Protein AF-A0A497FP83-F1 (afdb_monomer_lite)

Sequence (66 aa):
MASCTPRTHEPLFQTICEEAGLNPYLFEMVNIREHIAWVYKNYPEEATEKAKELVRMAVAKARLLK

Secondary structure (DSSP, 8-state):
-EES-HHHHHHHHHHHHHHTTS-GGG---EE-IIIIITT-TT-HHHHHHHHHHHHHHHHHHHTT--

Foldseek 3Di:
DEAADCVPCLVVVLVVCVVVVHHSQLDFYHHLVPVACVVCVVPVVVSVVVSVVSVVVRVVVSVVTD

Structure (mmCIF, N/CA/C/O backbone):
data_AF-A0A497FP83-F1
#
_entry.id   AF-A0A497FP83-F1
#
loop_
_atom_site.group_PDB
_atom_site.id
_atom_site.type_symbol
_atom_site.label_atom_id
_atom_site.label_alt_id
_atom_site.label_comp_id
_atom_site.label_asym_id
_atom_site.label_entity_id
_atom_site.label_seq_id
_atom_site.pdbx_PDB_ins_code
_atom_site.Cartn_x
_atom_site.Cartn_y
_atom_site.Cartn_z
_atom_site.occupancy
_atom_site.B_iso_or_equiv
_atom_site.auth_seq_id
_atom_site.auth_comp_id
_atom_site.auth_asym_id
_atom_site.auth_atom_id
_atom_site.pdbx_PDB_model_num
ATOM 1 N N . MET A 1 1 ? -5.203 2.549 -1.124 1.00 89.50 1 MET A N 1
ATOM 2 C CA . MET A 1 1 ? -4.938 3.238 -2.415 1.00 89.50 1 MET A CA 1
ATOM 3 C C . MET A 1 1 ? -3.592 2.785 -2.978 1.00 89.50 1 MET A C 1
ATOM 5 O O . MET A 1 1 ? -2.666 2.673 -2.193 1.00 89.50 1 MET A O 1
ATOM 9 N N . ALA A 1 2 ? -3.441 2.552 -4.287 1.00 94.50 2 ALA A N 1
ATOM 10 C CA . ALA A 1 2 ? -2.137 2.266 -4.905 1.00 94.50 2 ALA A CA 1
ATOM 11 C C . ALA A 1 2 ? -1.705 3.433 -5.802 1.00 94.50 2 ALA A C 1
ATOM 13 O O . ALA A 1 2 ? -2.312 3.668 -6.843 1.00 94.50 2 ALA A O 1
ATOM 14 N N . SER A 1 3 ? -0.718 4.214 -5.367 1.00 92.81 3 SER A N 1
ATOM 15 C CA . SER A 1 3 ? -0.26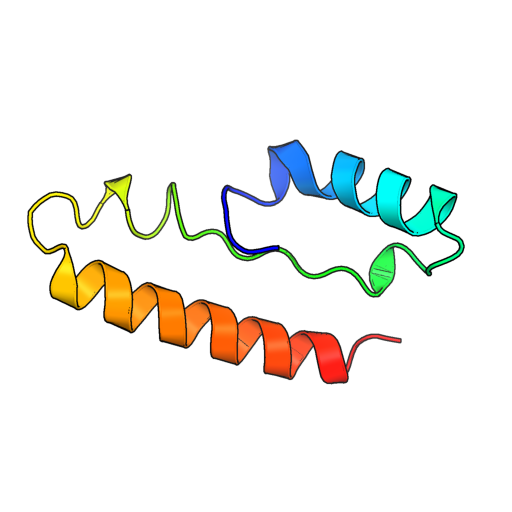4 5.412 -6.079 1.00 92.81 3 SER 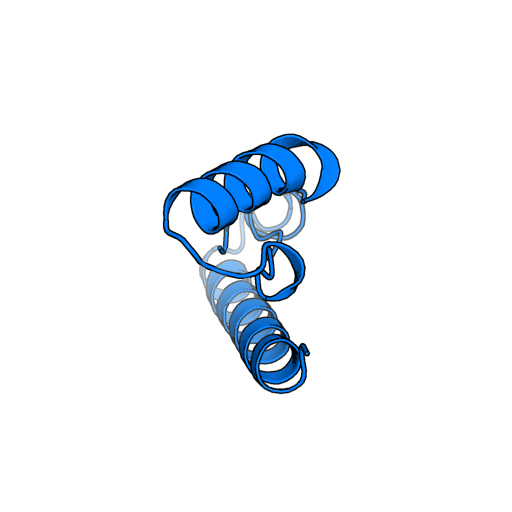A CA 1
ATOM 16 C C . SER A 1 3 ? 1.148 5.790 -5.624 1.00 92.81 3 SER A C 1
ATOM 18 O O . SER A 1 3 ? 2.106 5.089 -5.945 1.00 92.81 3 SER A O 1
ATOM 20 N N . CYS A 1 4 ? 1.290 6.881 -4.881 1.00 91.12 4 CYS A N 1
ATOM 21 C CA . CYS A 1 4 ? 2.563 7.467 -4.503 1.00 91.12 4 CYS A CA 1
ATOM 22 C C . CYS A 1 4 ? 2.995 7.109 -3.082 1.00 91.12 4 CYS A C 1
ATOM 24 O O . CYS A 1 4 ? 2.370 6.298 -2.398 1.00 91.12 4 CYS A O 1
ATOM 26 N N . THR A 1 5 ? 4.087 7.723 -2.645 1.00 88.38 5 THR A N 1
ATOM 27 C CA . THR A 1 5 ? 4.555 7.644 -1.265 1.00 88.38 5 THR A CA 1
ATOM 28 C C . THR A 1 5 ? 3.456 8.008 -0.252 1.00 88.38 5 THR A C 1
ATOM 30 O O . THR A 1 5 ? 2.771 9.024 -0.428 1.00 88.38 5 THR A O 1
ATOM 33 N N . PRO A 1 6 ? 3.309 7.226 0.837 1.00 80.31 6 PRO A N 1
ATOM 34 C CA . PRO A 1 6 ? 2.337 7.523 1.888 1.00 80.31 6 PRO A CA 1
ATOM 35 C C . PRO A 1 6 ? 2.630 8.866 2.563 1.00 80.31 6 PRO A C 1
ATOM 37 O O . PRO A 1 6 ? 1.715 9.599 2.909 1.00 80.31 6 PRO A O 1
ATOM 40 N N . ARG A 1 7 ? 3.903 9.280 2.626 1.00 84.88 7 ARG A N 1
ATOM 41 C CA . ARG A 1 7 ? 4.333 10.505 3.324 1.00 84.88 7 ARG A CA 1
ATOM 42 C C . ARG A 1 7 ? 3.594 11.776 2.908 1.00 84.88 7 ARG A C 1
ATOM 44 O O . ARG A 1 7 ? 3.514 12.702 3.702 1.00 84.88 7 ARG A O 1
ATOM 51 N N . THR A 1 8 ? 3.133 11.853 1.663 1.00 82.62 8 THR A N 1
ATOM 52 C CA . THR A 1 8 ? 2.526 13.077 1.130 1.00 82.62 8 THR A CA 1
ATOM 53 C C . THR A 1 8 ? 1.006 13.039 1.197 1.00 82.62 8 THR A C 1
ATOM 55 O O . THR A 1 8 ? 0.399 14.006 1.639 1.00 82.62 8 THR A O 1
ATOM 58 N N . HIS A 1 9 ? 0.386 11.944 0.751 1.00 89.00 9 HIS A N 1
ATOM 59 C CA . HIS A 1 9 ? -1.065 11.901 0.538 1.00 89.00 9 HIS A CA 1
ATOM 60 C C . HIS A 1 9 ? -1.808 10.990 1.518 1.00 89.00 9 HIS A C 1
ATOM 62 O O . HIS A 1 9 ? -3.032 11.043 1.553 1.00 89.00 9 HIS A O 1
ATOM 68 N N . GLU A 1 10 ? -1.119 10.185 2.331 1.00 90.31 10 GLU A N 1
ATOM 69 C CA . GLU A 1 10 ? -1.784 9.350 3.338 1.00 90.31 10 GLU A CA 1
ATOM 70 C C . GLU A 1 10 ? -2.633 10.173 4.318 1.00 90.31 10 GLU A C 1
ATOM 72 O O . GLU A 1 10 ? -3.799 9.812 4.471 1.00 90.31 10 GLU A O 1
ATOM 77 N N . PRO A 1 11 ? -2.166 11.314 4.878 1.00 93.12 11 PRO A N 1
ATOM 78 C CA . PRO A 1 11 ? -3.002 12.120 5.770 1.00 93.12 11 PRO A CA 1
ATOM 79 C C . PRO A 1 11 ? -4.273 12.630 5.083 1.00 93.12 11 PRO A C 1
ATOM 81 O O . PRO A 1 11 ? -5.351 12.581 5.662 1.00 93.12 11 PRO A O 1
ATOM 84 N N . LEU A 1 12 ? -4.167 13.049 3.816 1.00 93.94 12 LEU A N 1
ATOM 85 C CA . LEU A 1 12 ? -5.314 13.507 3.030 1.00 93.94 12 LEU A CA 1
ATOM 86 C C . LEU A 1 12 ? -6.358 12.395 2.864 1.00 93.94 12 LEU A C 1
ATOM 88 O O . LEU A 1 12 ? -7.546 12.624 3.066 1.00 93.94 12 LEU A O 1
ATOM 92 N N . PHE A 1 13 ? -5.931 11.185 2.499 1.00 93.88 13 PHE A N 1
ATOM 93 C CA . PHE A 1 13 ? -6.862 10.070 2.322 1.00 93.88 13 PHE A CA 1
ATOM 94 C C . PHE A 1 13 ? -7.427 9.546 3.640 1.00 93.88 13 PHE A C 1
ATOM 96 O O . PHE A 1 13 ? -8.566 9.085 3.657 1.00 93.88 13 PHE A O 1
ATOM 103 N N . GLN A 1 14 ? -6.675 9.646 4.735 1.00 94.50 14 GLN A N 1
ATOM 104 C CA . GLN A 1 14 ? -7.187 9.378 6.075 1.00 94.50 14 GLN A CA 1
ATOM 105 C C . GLN A 1 14 ? -8.309 10.355 6.441 1.00 94.50 14 GLN A C 1
ATOM 107 O O .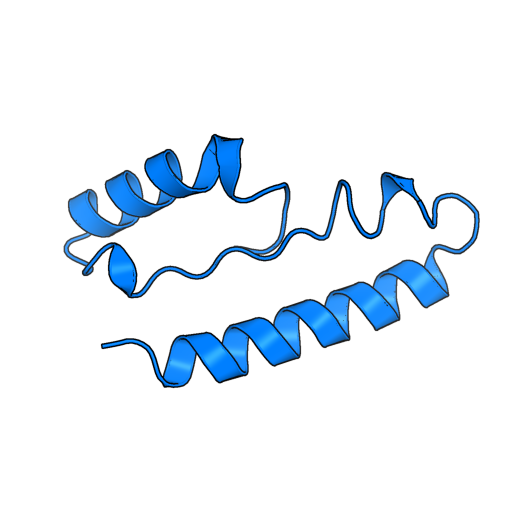 GLN A 1 14 ? -9.376 9.897 6.839 1.00 94.50 14 GLN A O 1
ATOM 112 N N . THR A 1 15 ? -8.128 11.660 6.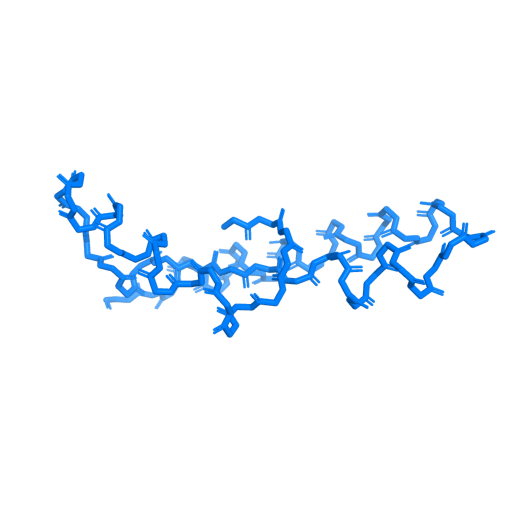205 1.00 95.69 15 THR A N 1
ATOM 113 C CA . THR A 1 15 ? -9.190 12.663 6.404 1.00 95.69 15 THR A CA 1
ATOM 114 C C . THR A 1 15 ? -10.423 12.364 5.550 1.00 95.69 15 THR A C 1
ATOM 116 O O . THR A 1 15 ? -11.534 12.392 6.059 1.00 95.69 15 THR A O 1
ATOM 119 N N . ILE A 1 16 ? -10.252 11.977 4.280 1.00 95.12 16 ILE A N 1
ATOM 120 C CA . ILE A 1 16 ? -11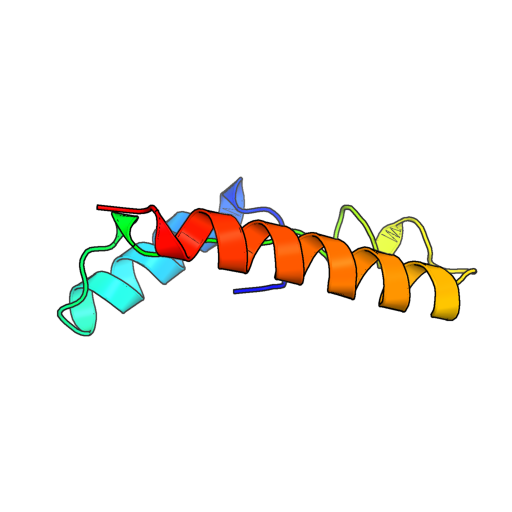.384 11.590 3.417 1.00 95.12 16 ILE A CA 1
ATOM 121 C C . ILE A 1 16 ? -12.116 10.350 3.964 1.00 95.12 16 ILE A C 1
ATOM 123 O O . ILE A 1 16 ? -13.342 10.274 3.896 1.00 95.12 16 ILE A O 1
ATOM 127 N N . CYS A 1 17 ? -11.388 9.364 4.503 1.00 94.88 17 CYS A N 1
ATOM 128 C CA . CYS A 1 17 ? -12.009 8.200 5.142 1.00 94.88 17 CYS A CA 1
ATOM 129 C C . CYS A 1 17 ? -12.816 8.618 6.377 1.00 94.88 17 CYS A C 1
ATOM 131 O O . CYS A 1 17 ? -13.949 8.170 6.537 1.00 94.88 17 CYS A O 1
ATOM 133 N N . GLU A 1 18 ? -12.260 9.503 7.202 1.00 96.12 18 GLU A N 1
ATOM 134 C CA . GLU A 1 18 ? -12.926 10.050 8.384 1.00 96.12 18 GLU A CA 1
ATOM 135 C C . GLU A 1 18 ? -14.206 10.818 8.020 1.00 96.12 18 GLU A C 1
ATOM 137 O O . GLU A 1 18 ? -15.262 10.555 8.595 1.00 96.12 18 GLU A O 1
ATOM 142 N N . GLU A 1 19 ? -14.158 11.682 7.001 1.00 96.50 19 GLU A N 1
ATOM 143 C CA . GLU A 1 19 ? -15.327 12.401 6.471 1.00 96.50 19 GLU A CA 1
ATOM 144 C C . GLU A 1 19 ? -16.417 11.453 5.943 1.00 96.50 19 GLU A C 1
ATOM 146 O O . GLU A 1 19 ? -17.608 11.745 6.044 1.00 96.50 19 GLU A O 1
ATOM 151 N N . ALA A 1 20 ? -16.023 10.290 5.417 1.00 96.50 20 ALA A N 1
ATOM 152 C CA . ALA A 1 20 ? -16.935 9.236 4.979 1.00 96.50 20 ALA A CA 1
ATOM 153 C C . ALA A 1 20 ? -17.461 8.349 6.130 1.00 96.50 20 ALA A C 1
ATOM 155 O O . ALA A 1 20 ? -18.214 7.406 5.879 1.00 96.50 20 ALA A O 1
ATOM 156 N N . GLY A 1 21 ? -17.078 8.623 7.382 1.00 96.06 21 GLY A N 1
ATOM 157 C CA . GLY A 1 21 ? -17.479 7.852 8.561 1.00 96.06 21 GLY A CA 1
ATOM 158 C C . GLY A 1 21 ? -16.686 6.557 8.777 1.00 96.06 21 GLY A C 1
ATOM 159 O O . GLY A 1 21 ? -17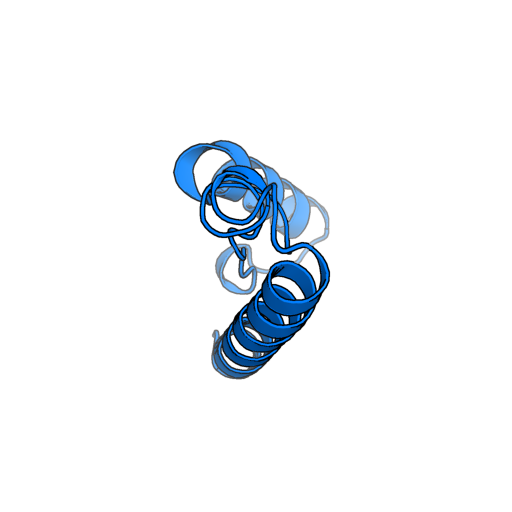.131 5.683 9.522 1.00 96.06 21 GLY A O 1
ATOM 160 N N . LEU A 1 22 ? -15.529 6.405 8.129 1.00 94.81 22 LEU A N 1
ATOM 161 C CA . LEU A 1 22 ? -14.616 5.277 8.313 1.00 94.81 22 LEU A CA 1
ATOM 162 C C . LEU A 1 22 ? -13.489 5.649 9.281 1.00 94.81 22 LEU A C 1
ATOM 164 O O . LEU A 1 22 ? -12.999 6.773 9.289 1.00 94.81 22 LEU A O 1
ATOM 168 N N . ASN A 1 23 ? -13.016 4.673 10.059 1.00 94.62 23 ASN A N 1
ATOM 169 C CA . ASN A 1 23 ? -11.815 4.860 10.871 1.00 94.62 23 ASN A CA 1
ATOM 170 C C . ASN A 1 23 ? -10.600 5.105 9.939 1.00 94.62 23 ASN A C 1
ATOM 172 O O . ASN A 1 23 ? -10.292 4.229 9.122 1.00 94.62 23 ASN A O 1
ATOM 176 N N . PRO A 1 24 ? -9.886 6.244 10.058 1.00 94.56 24 PRO A N 1
ATOM 177 C CA . PRO A 1 24 ? -8.753 6.582 9.193 1.00 94.56 24 PRO A CA 1
ATOM 178 C C . PRO A 1 24 ? -7.612 5.557 9.261 1.00 94.56 24 PRO A C 1
ATOM 180 O O . PRO A 1 24 ? -6.887 5.370 8.287 1.00 94.56 24 PRO A O 1
ATOM 183 N N . TYR A 1 25 ? -7.469 4.832 10.371 1.00 93.19 25 TYR A N 1
ATOM 184 C CA . TYR A 1 25 ? -6.441 3.800 10.532 1.00 93.19 25 TYR A CA 1
ATOM 185 C C . TYR A 1 25 ? -6.764 2.482 9.817 1.00 93.19 25 TYR A C 1
ATOM 187 O O . TYR A 1 25 ? -5.912 1.599 9.759 1.00 93.19 25 TYR A O 1
ATOM 195 N N . LEU A 1 26 ? -7.958 2.351 9.228 1.00 94.00 26 LEU A N 1
ATOM 196 C CA . LEU A 1 26 ? -8.306 1.243 8.329 1.00 94.00 26 LEU A CA 1
ATOM 197 C C . LEU A 1 26 ? -7.870 1.505 6.877 1.00 94.00 26 LEU A C 1
ATOM 199 O O . LEU A 1 26 ? -8.119 0.685 5.990 1.00 94.00 26 LEU A O 1
ATOM 203 N N . PHE A 1 27 ? -7.221 2.640 6.614 1.00 94.50 27 PHE A N 1
ATOM 204 C CA . PHE A 1 27 ? -6.679 2.977 5.307 1.00 94.50 27 PHE A CA 1
ATOM 205 C C . PHE A 1 27 ? -5.248 2.453 5.136 1.00 94.50 27 PHE A C 1
ATOM 207 O O . PHE A 1 27 ? -4.382 2.682 5.973 1.00 94.50 27 PHE A O 1
ATOM 214 N N . GLU A 1 28 ? -4.983 1.810 3.996 1.00 95.12 28 GLU A N 1
ATOM 215 C CA . GLU A 1 28 ? -3.643 1.366 3.600 1.00 95.12 28 GLU A CA 1
ATOM 216 C C . GLU A 1 28 ? -3.263 1.968 2.237 1.00 95.12 28 GLU A C 1
ATOM 218 O O . GLU A 1 28 ? -4.028 1.894 1.259 1.00 95.12 28 GLU A O 1
ATOM 223 N N . MET A 1 29 ? -2.057 2.534 2.147 1.00 94.62 29 MET A N 1
ATOM 224 C CA . MET A 1 29 ? -1.505 3.120 0.926 1.00 94.62 29 MET A CA 1
ATOM 225 C C . MET A 1 29 ? -0.297 2.339 0.403 1.00 94.62 29 MET A C 1
ATOM 227 O O . MET A 1 29 ? 0.621 1.999 1.140 1.00 94.62 29 MET A O 1
ATOM 231 N N . VAL A 1 30 ? -0.275 2.091 -0.906 1.00 96.38 30 VAL A N 1
ATOM 232 C CA . VAL A 1 30 ? 0.788 1.362 -1.604 1.00 96.38 30 VAL A CA 1
ATOM 233 C C . VAL A 1 30 ? 1.515 2.303 -2.545 1.00 96.38 30 VAL A C 1
ATOM 235 O O . VAL A 1 30 ? 0.907 2.885 -3.446 1.00 96.38 30 VAL A O 1
ATOM 238 N N . ASN A 1 31 ? 2.828 2.409 -2.370 1.00 95.38 31 ASN A N 1
ATOM 239 C CA . ASN A 1 31 ? 3.684 3.174 -3.263 1.00 95.38 31 ASN A CA 1
ATOM 240 C C . ASN A 1 31 ? 4.070 2.326 -4.484 1.00 95.38 31 ASN A C 1
ATOM 242 O O . ASN A 1 31 ? 4.968 1.488 -4.407 1.00 95.38 31 ASN A O 1
ATOM 246 N N . ILE A 1 32 ? 3.400 2.561 -5.610 1.00 96.38 32 ILE A N 1
ATOM 247 C CA . ILE A 1 32 ? 3.727 1.966 -6.915 1.00 96.38 32 ILE A CA 1
ATOM 248 C C . ILE A 1 32 ? 4.333 2.990 -7.884 1.00 96.38 32 ILE A C 1
ATOM 250 O O . ILE A 1 32 ? 4.798 2.624 -8.958 1.00 96.38 32 ILE A O 1
ATOM 254 N N . ARG A 1 33 ? 4.353 4.281 -7.543 1.00 94.81 33 ARG A N 1
ATOM 255 C CA . ARG A 1 33 ? 4.902 5.321 -8.416 1.00 94.81 33 ARG A CA 1
ATOM 256 C C . ARG A 1 33 ? 6.408 5.447 -8.242 1.00 94.81 33 ARG A C 1
ATOM 258 O O . ARG A 1 33 ? 7.155 5.098 -9.153 1.00 94.81 33 ARG A O 1
ATOM 265 N N . GLU A 1 34 ? 6.857 5.913 -7.079 1.00 94.12 34 GLU A N 1
ATOM 266 C CA . GLU A 1 34 ? 8.276 6.156 -6.820 1.00 94.12 34 GLU A CA 1
ATOM 267 C C . GLU A 1 34 ? 9.061 4.844 -6.708 1.00 94.12 34 GLU A C 1
ATOM 269 O O . GLU A 1 34 ? 10.204 4.776 -7.145 1.00 94.12 34 GLU A O 1
ATOM 274 N N . HIS A 1 35 ? 8.451 3.791 -6.152 1.00 93.50 35 HIS A N 1
ATOM 275 C CA . HIS A 1 35 ? 9.133 2.510 -5.929 1.00 93.50 35 HIS A CA 1
ATOM 276 C C . HIS A 1 35 ? 9.074 1.547 -7.121 1.00 93.50 35 HIS A C 1
ATOM 278 O O . HIS A 1 35 ? 9.838 0.581 -7.142 1.00 93.50 35 HIS A O 1
ATOM 284 N N . ILE A 1 36 ? 8.167 1.768 -8.084 1.00 96.00 36 ILE A N 1
ATOM 285 C CA . ILE A 1 36 ? 7.951 0.844 -9.207 1.00 96.00 36 ILE A CA 1
ATOM 286 C C . ILE A 1 36 ? 7.988 1.593 -10.536 1.00 96.00 36 ILE A C 1
ATOM 288 O O . ILE A 1 36 ? 8.999 1.525 -11.228 1.00 96.00 36 ILE A O 1
ATOM 292 N N . ALA A 1 37 ? 6.948 2.351 -10.885 1.00 94.31 37 ALA A N 1
ATOM 293 C CA . ALA A 1 37 ? 6.814 2.949 -12.215 1.00 94.31 37 ALA A CA 1
ATOM 294 C C . ALA A 1 37 ? 8.008 3.837 -12.620 1.00 94.31 37 ALA A C 1
ATOM 296 O O . ALA A 1 37 ? 8.420 3.841 -13.777 1.00 94.31 37 ALA A O 1
ATOM 297 N N . TRP A 1 38 ? 8.592 4.587 -11.681 1.00 94.88 38 TRP A N 1
ATOM 298 C CA . TRP A 1 38 ? 9.724 5.471 -11.975 1.00 94.88 38 TRP A CA 1
ATOM 299 C C . TRP A 1 38 ? 11.074 4.765 -12.074 1.00 94.88 38 TRP A C 1
ATOM 301 O O . TRP A 1 38 ? 11.957 5.282 -12.759 1.00 94.88 38 TRP A O 1
ATOM 311 N N . VAL A 1 39 ? 11.239 3.615 -11.419 1.00 96.00 39 VAL A N 1
ATOM 312 C CA . VAL A 1 39 ? 12.509 2.870 -11.417 1.00 96.00 39 VAL A CA 1
ATOM 313 C C . VAL A 1 39 ? 12.520 1.736 -12.448 1.00 96.00 39 VAL A C 1
ATOM 315 O O . VAL A 1 39 ? 13.572 1.435 -12.998 1.00 96.00 39 VAL A O 1
ATOM 318 N N . TYR A 1 40 ? 11.354 1.183 -12.804 1.00 95.81 40 TYR A N 1
ATOM 319 C CA . TYR A 1 40 ? 11.173 0.163 -13.849 1.00 95.81 40 TYR A CA 1
ATOM 320 C C . TYR A 1 40 ? 10.748 0.764 -15.207 1.00 95.81 40 TYR A C 1
ATOM 322 O O . TYR A 1 40 ? 10.048 0.116 -15.978 1.00 95.81 40 TYR A O 1
ATOM 330 N N . LYS A 1 41 ? 11.160 1.998 -15.541 1.00 93.19 41 LYS A N 1
ATOM 331 C CA . LYS A 1 41 ? 10.710 2.700 -16.769 1.00 93.19 41 LYS A CA 1
ATOM 332 C C . LYS A 1 41 ? 10.884 1.898 -18.064 1.00 93.19 41 LYS A C 1
ATOM 334 O O . LYS A 1 41 ? 10.064 2.027 -18.965 1.00 93.19 41 LYS A O 1
ATOM 339 N N . ASN A 1 42 ? 11.937 1.088 -18.143 1.00 97.12 42 ASN A N 1
ATOM 340 C CA . ASN A 1 42 ? 12.265 0.291 -19.329 1.00 97.12 42 ASN A CA 1
ATOM 341 C C . ASN A 1 42 ? 11.736 -1.153 -19.255 1.00 97.12 42 ASN A C 1
ATOM 343 O O . ASN A 1 42 ? 11.968 -1.922 -20.179 1.00 97.12 42 ASN A O 1
ATOM 347 N N . TYR A 1 43 ? 11.047 -1.513 -18.168 1.00 96.69 43 TYR A N 1
ATOM 348 C CA . TYR A 1 43 ? 10.600 -2.873 -17.844 1.00 96.69 43 TYR A CA 1
ATOM 349 C C . TYR A 1 43 ? 9.129 -2.847 -17.383 1.00 96.69 43 TYR A C 1
ATOM 351 O O . TYR A 1 43 ? 8.834 -3.086 -16.207 1.00 96.69 43 TYR A O 1
ATOM 359 N N . PRO A 1 44 ? 8.187 -2.432 -18.255 1.00 95.19 44 PRO A N 1
ATOM 360 C CA . PRO A 1 44 ? 6.801 -2.166 -17.863 1.00 95.19 44 PRO A CA 1
ATOM 361 C C . PRO A 1 44 ? 6.019 -3.430 -17.472 1.00 95.19 44 PRO A C 1
ATOM 363 O O . PRO A 1 44 ? 5.101 -3.355 -16.650 1.00 95.19 44 PRO A O 1
ATOM 366 N N . GLU A 1 45 ? 6.374 -4.589 -18.027 1.00 97.56 45 GLU A N 1
ATOM 367 C CA . GLU A 1 45 ? 5.739 -5.869 -17.699 1.00 97.56 45 GLU A CA 1
ATOM 368 C C . GLU A 1 45 ? 6.123 -6.299 -16.277 1.00 97.56 45 GLU A C 1
ATOM 370 O O . GLU A 1 45 ? 5.256 -6.541 -15.435 1.00 97.56 45 GLU A O 1
ATOM 375 N N . GLU A 1 46 ? 7.415 -6.254 -15.953 1.00 97.00 46 GLU A N 1
ATOM 376 C CA . GLU A 1 46 ? 7.940 -6.542 -14.620 1.00 97.00 46 GLU A CA 1
ATOM 377 C C . GLU A 1 46 ? 7.458 -5.516 -13.587 1.00 97.00 46 GLU A C 1
ATOM 379 O O . GLU A 1 46 ? 7.128 -5.877 -12.453 1.00 97.00 46 GLU A O 1
ATOM 384 N N . ALA A 1 47 ? 7.354 -4.239 -13.977 1.00 97.50 47 ALA A N 1
ATOM 385 C CA . ALA A 1 47 ? 6.754 -3.193 -13.153 1.00 97.50 47 ALA A CA 1
ATOM 386 C C . ALA A 1 47 ? 5.313 -3.550 -12.769 1.00 97.50 47 ALA A C 1
ATOM 388 O O . ALA A 1 47 ? 4.913 -3.407 -11.612 1.00 97.50 47 ALA A O 1
ATOM 389 N N . THR A 1 48 ? 4.535 -4.028 -13.740 1.00 97.56 48 THR A N 1
ATOM 390 C CA . THR A 1 48 ? 3.126 -4.376 -13.550 1.00 97.56 48 THR A CA 1
ATOM 391 C C . THR A 1 48 ? 2.974 -5.563 -12.609 1.00 97.56 48 THR A C 1
ATOM 393 O O . THR A 1 48 ? 2.177 -5.497 -11.670 1.00 97.56 48 THR A O 1
ATOM 396 N N . GLU A 1 49 ? 3.760 -6.622 -12.800 1.00 98.06 49 GLU A N 1
ATOM 397 C CA . GLU A 1 49 ? 3.711 -7.791 -11.918 1.00 98.06 49 GLU A CA 1
ATOM 398 C C . GLU A 1 49 ? 4.126 -7.442 -10.488 1.00 98.06 49 GLU A C 1
ATOM 400 O O . GLU A 1 49 ? 3.412 -7.760 -9.532 1.00 98.06 49 GLU A O 1
ATOM 405 N N . LYS A 1 50 ? 5.199 -6.665 -10.323 1.00 96.81 50 LYS A N 1
ATOM 406 C CA . LYS A 1 50 ? 5.635 -6.216 -8.998 1.00 96.81 50 LYS A CA 1
ATOM 407 C C . LYS A 1 50 ? 4.604 -5.307 -8.321 1.00 96.81 50 LYS A C 1
ATOM 409 O O . LYS A 1 50 ? 4.369 -5.423 -7.118 1.00 96.81 50 LYS A O 1
ATOM 414 N N . ALA A 1 51 ? 3.947 -4.420 -9.071 1.00 97.62 51 ALA A N 1
ATOM 415 C CA . ALA A 1 51 ? 2.872 -3.583 -8.540 1.00 97.62 51 ALA A CA 1
ATOM 416 C C . ALA A 1 51 ? 1.681 -4.428 -8.055 1.00 97.62 51 ALA A C 1
ATOM 418 O O . ALA A 1 51 ? 1.157 -4.169 -6.968 1.00 97.62 51 ALA A O 1
ATOM 419 N N . LYS A 1 52 ? 1.287 -5.471 -8.802 1.00 97.88 52 LYS A N 1
ATOM 420 C CA . LYS A 1 52 ? 0.237 -6.416 -8.380 1.00 97.88 52 LYS A CA 1
ATOM 421 C C . LYS A 1 52 ? 0.601 -7.117 -7.072 1.00 97.88 52 LYS A C 1
ATOM 423 O O . LYS A 1 52 ? -0.262 -7.263 -6.206 1.00 97.88 52 LYS A O 1
ATOM 428 N N . GLU A 1 53 ? 1.854 -7.535 -6.901 1.00 97.62 53 GLU A N 1
ATOM 429 C CA . GLU A 1 53 ? 2.318 -8.158 -5.655 1.00 97.62 53 GLU A CA 1
ATOM 430 C C . GLU A 1 53 ? 2.249 -7.208 -4.463 1.00 97.62 53 GLU A C 1
ATOM 432 O O . GLU A 1 53 ? 1.695 -7.573 -3.425 1.00 97.62 53 GLU A O 1
ATOM 437 N N . LEU A 1 54 ? 2.723 -5.970 -4.616 1.00 97.00 54 LEU A N 1
ATOM 438 C CA . LEU A 1 54 ? 2.648 -4.972 -3.547 1.00 97.00 54 LEU A CA 1
ATOM 439 C C . LEU A 1 54 ? 1.203 -4.665 -3.147 1.00 97.00 54 LEU A C 1
ATOM 441 O O . LEU A 1 54 ? 0.893 -4.576 -1.958 1.00 97.00 54 LEU A O 1
ATOM 445 N N . VAL A 1 55 ? 0.299 -4.557 -4.124 1.00 97.44 55 VAL A N 1
ATOM 446 C CA . VAL A 1 55 ? -1.133 -4.379 -3.854 1.00 97.44 55 VAL A CA 1
ATOM 447 C C . VAL A 1 55 ? -1.700 -5.588 -3.114 1.00 97.44 55 VAL A C 1
ATOM 449 O O . VAL A 1 55 ? -2.419 -5.416 -2.132 1.00 97.44 55 VAL A O 1
ATOM 452 N N . ARG A 1 56 ? -1.344 -6.811 -3.522 1.00 98.00 56 ARG A N 1
ATOM 453 C CA . ARG A 1 56 ? -1.772 -8.045 -2.847 1.00 98.00 56 ARG A CA 1
ATOM 454 C C . ARG A 1 56 ? -1.332 -8.068 -1.382 1.00 98.00 56 ARG A C 1
ATOM 456 O O . ARG A 1 56 ? -2.141 -8.382 -0.510 1.00 98.00 56 ARG A O 1
ATOM 463 N N . MET A 1 57 ? -0.079 -7.703 -1.108 1.00 97.06 57 MET A N 1
ATOM 464 C CA . MET A 1 57 ? 0.466 -7.620 0.251 1.00 97.06 57 MET A CA 1
ATOM 465 C C . MET A 1 57 ? -0.268 -6.574 1.094 1.00 97.06 57 MET A C 1
ATOM 467 O O . MET A 1 57 ? -0.643 -6.848 2.232 1.00 97.06 57 MET A O 1
ATOM 471 N N . ALA A 1 58 ? -0.525 -5.395 0.530 1.00 96.38 58 ALA A N 1
ATOM 472 C CA . ALA A 1 58 ? -1.236 -4.333 1.227 1.00 96.38 58 ALA A CA 1
ATOM 473 C C . ALA A 1 58 ? -2.693 -4.694 1.527 1.00 96.38 58 ALA A C 1
ATOM 475 O O . ALA A 1 58 ? -3.168 -4.434 2.625 1.00 96.38 58 ALA A O 1
ATOM 476 N N . VAL A 1 59 ? -3.393 -5.362 0.604 1.00 96.75 59 VAL A N 1
ATOM 477 C CA . VAL A 1 59 ? -4.745 -5.884 0.862 1.00 96.75 59 VAL A CA 1
ATOM 478 C C . VAL A 1 59 ? -4.722 -6.928 1.980 1.00 96.75 59 VAL A C 1
ATOM 480 O O . VAL A 1 59 ? -5.603 -6.924 2.838 1.00 96.75 59 VAL A O 1
ATOM 483 N N . ALA A 1 60 ? -3.716 -7.808 2.009 1.00 97.44 60 ALA A N 1
ATOM 484 C CA . ALA A 1 60 ? -3.562 -8.777 3.091 1.00 97.44 60 ALA A CA 1
ATOM 485 C C . ALA A 1 60 ? -3.344 -8.090 4.451 1.00 97.44 60 ALA A C 1
ATOM 487 O O . ALA A 1 60 ? -3.967 -8.489 5.432 1.00 97.44 60 ALA A O 1
ATOM 488 N N . LYS A 1 61 ? -2.530 -7.028 4.498 1.00 96.06 61 LYS A N 1
ATOM 489 C CA . LYS A 1 61 ? -2.330 -6.206 5.701 1.00 96.06 61 LYS A CA 1
ATOM 490 C C . LYS A 1 61 ? -3.606 -5.467 6.110 1.00 96.06 61 LYS A C 1
ATOM 492 O O . LYS A 1 61 ? -3.972 -5.512 7.279 1.00 96.06 61 LYS A O 1
ATOM 497 N N . ALA A 1 62 ? -4.310 -4.856 5.157 1.00 95.25 62 ALA A N 1
ATOM 498 C CA . ALA A 1 62 ? -5.532 -4.093 5.406 1.00 95.25 62 ALA A CA 1
ATOM 499 C C . ALA A 1 62 ? -6.623 -4.929 6.096 1.00 95.25 62 ALA A C 1
ATOM 501 O O . ALA A 1 62 ? -7.335 -4.429 6.958 1.00 95.25 62 ALA A O 1
ATOM 502 N N . ARG A 1 63 ? -6.705 -6.231 5.787 1.00 96.06 63 ARG A N 1
ATOM 503 C CA . ARG A 1 63 ? -7.627 -7.177 6.448 1.00 96.06 63 ARG A CA 1
ATOM 504 C C . ARG A 1 63 ? -7.363 -7.376 7.945 1.00 96.06 63 ARG A C 1
ATOM 506 O O . ARG A 1 63 ? -8.223 -7.922 8.627 1.00 96.06 63 ARG A O 1
ATOM 513 N N . LEU A 1 64 ? -6.182 -7.003 8.433 1.00 95.81 64 LEU A N 1
ATOM 514 C CA . LEU A 1 64 ? -5.767 -7.159 9.828 1.00 95.81 64 LEU A CA 1
ATOM 515 C C . LEU A 1 64 ? -5.756 -5.830 10.602 1.00 95.81 64 LEU A C 1
ATOM 517 O O . LEU A 1 64 ? -5.436 -5.841 11.792 1.00 95.81 64 LEU A O 1
ATOM 521 N N . LEU A 1 65 ? -6.082 -4.707 9.951 1.00 93.25 65 LEU A N 1
ATOM 522 C CA . LEU A 1 65 ? -6.224 -3.405 10.610 1.00 93.25 65 LEU A CA 1
ATOM 523 C C . LEU A 1 65 ? -7.438 -3.420 11.556 1.00 93.25 65 LEU A C 1
ATOM 525 O O . LEU A 1 65 ? -8.401 -4.156 11.328 1.00 93.25 65 LEU A O 1
ATOM 529 N N . LYS A 1 66 ? -7.364 -2.642 12.640 1.00 79.69 66 LYS A N 1
ATOM 530 C CA . LYS A 1 66 ? -8.382 -2.557 13.698 1.00 79.69 66 LYS A CA 1
ATOM 531 C C . LYS A 1 66 ? -8.640 -1.106 14.068 1.00 79.69 66 LYS A C 1
ATOM 533 O O . LYS A 1 66 ? -7.643 -0.355 14.145 1.00 79.69 66 LYS A O 1
#

Radius of gyration: 13.15 Å; chains: 1; bounding box: 30×22×33 Å

pLDDT: mean 94.37, std 3.83, range [79.69, 98.06]